Protein AF-A0A820E447-F1 (afdb_monomer)

Organism: NCBI:txid392033

Sequence (86 aa):
CIKVYCVSCAVEYRTGMTCEQYKKLHKEKNEDAILQYNLGKLSYKPCPKCRTPINKYAGCNAVRCTLCNIQFCWRCQATDEIDSSS

Nearest PDB structures (foldseek):
  7yuj-assembly1_A  TM=4.384E-01  e=1.991E-04  Homo sapiens
  9egv-assembly1_A  TM=6.601E-01  e=3.729E-03  Homo sapiens
  9egv-assembly1_B  TM=7.516E-01  e=7.891E-03  Homo sapiens
  5edv-assembly2_A  TM=4.549E-01  e=8.329E-04  Homo sapiens
  6sc9-assembly1_A  TM=4.270E-01  e=1.762E-03  Homo sapiens

Solvent-accessible surface area (backbone atoms only — not comparable to full-atom values): 5659 Å² total; per-residue (Å²): 137,90,85,55,62,36,89,90,72,77,38,80,57,60,93,92,65,53,73,66,57,48,49,61,75,62,46,68,76,54,59,66,59,52,49,51,52,51,42,65,72,40,71,42,43,60,38,82,86,80,54,53,80,40,70,74,65,87,93,61,51,72,43,67,41,89,86,79,64,49,47,28,34,72,86,78,60,49,62,78,73,76,83,84,70,134

Mean predicted aligned error: 15.09 Å

Radius of gyration: 21.4 Å; Cα contacts (8 Å, |Δi|>4): 78; chains: 1; bounding box: 46×36×54 Å

InterPro domains:
  IPR031127 E3 ubiquitin ligase RBR family [PTHR11685] (1-78)
  IPR044066 TRIAD supradomain [PS51873] (1-86)
  IPR054694 E3 ubiquitin-protein ligase parkin-like, IBR domain [PF22605] (41-79)

Secondary structure (DSSP, 8-state):
-PPPB-TTT-SB--TT--HHHHHHHTS---HHHHHHHHHHHSSEEE-TTT--EEEPPTT-SEEE-TTT--EEETTT--B-------

Structure (mmCIF, N/CA/C/O backbone):
data_AF-A0A820E447-F1
#
_entry.id   AF-A0A820E447-F1
#
loop_
_atom_site.group_PDB
_atom_site.id
_atom_site.type_symbol
_atom_site.label_atom_id
_atom_site.label_alt_id
_atom_site.label_comp_id
_atom_site.label_asym_id
_atom_site.label_entity_id
_atom_site.label_seq_id
_atom_site.pdbx_PDB_ins_code
_atom_site.Cartn_x
_atom_site.Cartn_y
_atom_site.Cartn_z
_atom_site.occupancy
_atom_site.B_iso_or_equiv
_atom_site.auth_seq_id
_atom_site.auth_comp_id
_atom_site.auth_asym_id
_atom_site.auth_atom_id
_atom_site.pdbx_PDB_model_num
ATOM 1 N N . CYS A 1 1 ? -29.673 -4.656 31.575 1.00 65.19 1 CYS A N 1
ATOM 2 C CA . CYS A 1 1 ? -28.194 -4.736 31.577 1.00 65.19 1 CYS A CA 1
ATOM 3 C C . CYS A 1 1 ? -27.657 -3.306 31.634 1.00 65.19 1 CYS A C 1
ATOM 5 O O . CYS A 1 1 ? -28.083 -2.513 30.805 1.00 65.19 1 CYS A O 1
ATOM 7 N N . ILE A 1 2 ? -26.825 -2.953 32.623 1.00 66.25 2 ILE A N 1
ATOM 8 C CA . ILE A 1 2 ? -26.235 -1.608 32.757 1.00 66.25 2 ILE A CA 1
ATOM 9 C C . ILE A 1 2 ? -24.836 -1.658 32.147 1.00 66.25 2 ILE A C 1
ATOM 11 O O . ILE A 1 2 ? -23.994 -2.426 32.607 1.00 6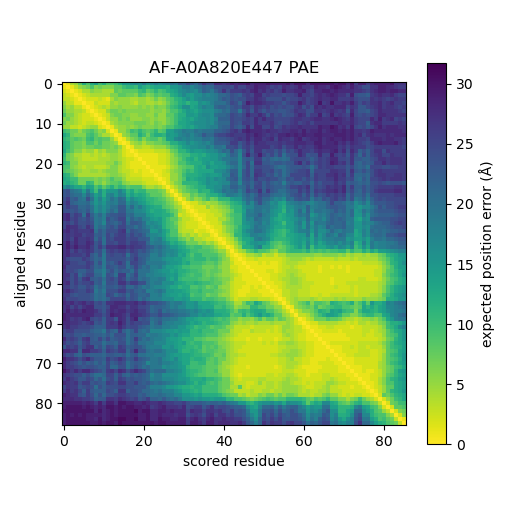6.25 2 ILE A O 1
ATOM 15 N N . LYS A 1 3 ? -24.604 -0.858 31.107 1.00 70.25 3 LYS A N 1
ATOM 16 C CA . LYS A 1 3 ? -23.289 -0.694 30.485 1.00 70.25 3 LYS A CA 1
ATOM 17 C C . LYS A 1 3 ? -22.654 0.584 31.013 1.00 70.25 3 LYS A C 1
ATOM 19 O O . LYS A 1 3 ? -23.283 1.638 30.985 1.00 70.25 3 LYS A O 1
ATOM 24 N N . VAL A 1 4 ? -21.427 0.482 31.505 1.00 71.81 4 VAL A N 1
ATOM 25 C CA . VAL A 1 4 ? -20.662 1.619 32.025 1.00 71.81 4 VAL A CA 1
ATOM 26 C C . VAL A 1 4 ? -19.638 2.011 30.972 1.00 71.81 4 VAL A C 1
ATOM 28 O O . VAL A 1 4 ? -18.962 1.147 30.421 1.00 71.81 4 VAL A O 1
ATOM 31 N N . TYR A 1 5 ? -19.523 3.304 30.686 1.00 77.62 5 TYR A N 1
ATOM 32 C CA . TYR A 1 5 ? -18.599 3.835 29.687 1.00 77.62 5 TYR A CA 1
ATOM 33 C C . TYR A 1 5 ? -17.618 4.801 30.339 1.00 77.62 5 TYR A C 1
ATOM 35 O O . TYR A 1 5 ? -17.970 5.544 31.256 1.00 77.62 5 TYR A O 1
ATOM 43 N N . CYS A 1 6 ? -16.377 4.801 29.861 1.00 76.94 6 CYS A N 1
ATOM 44 C CA . CYS A 1 6 ? -15.395 5.784 30.292 1.00 76.94 6 CYS A CA 1
ATOM 45 C C . CYS A 1 6 ? -15.709 7.146 29.658 1.00 76.94 6 CYS A C 1
ATOM 47 O O . CYS A 1 6 ? -15.665 7.274 28.437 1.00 76.94 6 CYS A O 1
ATOM 49 N N . VAL A 1 7 ? -15.945 8.177 30.471 1.00 78.31 7 VAL A N 1
ATOM 50 C CA . VAL A 1 7 ? -16.240 9.539 29.982 1.00 78.31 7 VAL A CA 1
ATOM 51 C C . VAL A 1 7 ? -15.089 10.170 29.193 1.00 78.31 7 VAL A C 1
ATOM 53 O O . VAL A 1 7 ? -15.326 10.968 28.297 1.00 78.31 7 VAL A O 1
ATOM 56 N N . SER A 1 8 ? -13.840 9.798 29.484 1.00 76.50 8 SER A N 1
ATOM 57 C CA . SER A 1 8 ? -12.661 10.363 28.813 1.00 76.50 8 SER A CA 1
ATOM 58 C C . SER A 1 8 ? -12.332 9.682 27.486 1.00 76.50 8 SER A C 1
ATOM 60 O O . SER A 1 8 ? -11.662 10.270 26.644 1.00 76.50 8 SER A O 1
ATOM 62 N N . CYS A 1 9 ? -12.740 8.423 27.324 1.00 72.38 9 CYS A N 1
ATOM 63 C CA . CYS A 1 9 ? -12.298 7.563 26.226 1.00 72.38 9 CYS A CA 1
ATOM 64 C C . CYS A 1 9 ? -13.471 7.004 25.394 1.00 72.38 9 CYS A C 1
ATOM 66 O O . CYS A 1 9 ? -13.224 6.347 24.392 1.00 72.38 9 CYS A O 1
ATOM 68 N N . ALA A 1 10 ? -14.723 7.257 25.801 1.00 74.25 10 ALA A N 1
ATOM 69 C CA . ALA A 1 10 ? -15.969 6.819 25.157 1.00 74.25 10 ALA A CA 1
ATOM 70 C C . ALA A 1 10 ? -16.057 5.305 24.865 1.00 74.25 10 ALA A C 1
ATOM 72 O O . ALA A 1 10 ? -16.767 4.869 23.963 1.00 74.25 10 ALA A O 1
ATOM 73 N N . VAL A 1 11 ? -15.343 4.490 25.645 1.00 75.94 11 VAL A N 1
ATOM 74 C CA . VAL A 1 11 ? -15.264 3.031 25.477 1.00 75.94 11 VAL A CA 1
ATOM 75 C C . VAL A 1 11 ? -15.972 2.313 26.622 1.00 75.94 11 VAL A C 1
ATOM 77 O O . VAL A 1 11 ? -16.031 2.837 27.738 1.00 75.94 11 VAL A O 1
ATOM 80 N N . GLU A 1 12 ? -16.524 1.125 26.351 1.00 73.88 12 GLU A N 1
ATOM 81 C CA . GLU A 1 12 ? -17.184 0.290 27.365 1.00 73.88 12 GLU A CA 1
ATOM 82 C C . GLU A 1 12 ? -16.154 -0.091 28.441 1.00 73.88 12 GLU A C 1
ATOM 84 O O . GLU A 1 12 ? -15.121 -0.704 28.160 1.00 73.88 12 GLU A O 1
ATOM 89 N N . TYR A 1 13 ? -16.394 0.354 29.672 1.00 66.62 13 TYR A N 1
ATOM 90 C CA . TYR A 1 13 ? -15.449 0.243 30.771 1.00 66.62 13 TYR A CA 1
ATOM 91 C C . TYR A 1 13 ? -15.436 -1.193 31.299 1.00 66.62 13 TYR A C 1
ATOM 93 O O . TYR A 1 13 ? -16.425 -1.666 31.860 1.00 66.62 13 TYR A O 1
ATOM 101 N N . ARG A 1 14 ? -14.297 -1.882 31.163 1.00 63.22 14 ARG A N 1
ATOM 102 C CA . ARG A 1 14 ? -14.016 -3.100 31.933 1.00 63.22 14 ARG A CA 1
ATOM 103 C C . ARG A 1 14 ? -13.248 -2.722 33.195 1.00 63.22 14 ARG A C 1
ATOM 105 O O . ARG A 1 14 ? -12.208 -2.070 33.124 1.00 63.22 14 ARG A O 1
ATOM 112 N N . THR A 1 15 ? -13.766 -3.134 34.347 1.00 60.47 15 THR A N 1
ATOM 113 C CA . THR A 1 15 ? -13.144 -2.938 35.659 1.00 60.47 15 THR A CA 1
ATOM 114 C C . THR A 1 15 ? -11.713 -3.483 35.658 1.00 60.47 15 THR A C 1
ATOM 116 O O . THR A 1 15 ? -11.496 -4.646 35.326 1.00 60.47 15 THR A O 1
ATOM 119 N N . GLY A 1 16 ? -10.742 -2.640 36.026 1.00 70.62 16 GLY A N 1
ATOM 120 C CA . GLY A 1 16 ? -9.335 -3.038 36.184 1.00 70.62 16 GLY A CA 1
ATOM 121 C C . GLY A 1 16 ? -8.366 -2.569 35.094 1.00 70.62 16 GLY A C 1
ATOM 122 O O . GLY A 1 16 ? -7.219 -3.008 35.100 1.00 70.62 16 GLY A O 1
ATOM 123 N N . MET A 1 17 ? -8.777 -1.684 34.178 1.00 72.00 17 MET A N 1
ATOM 124 C CA . MET A 1 17 ? -7.874 -1.108 33.170 1.00 72.00 17 MET A CA 1
ATOM 125 C C . MET A 1 17 ? -7.940 0.421 33.148 1.00 72.00 17 MET A C 1
ATOM 127 O O . MET A 1 17 ? -9.014 1.016 33.249 1.00 72.00 17 MET A O 1
ATOM 131 N N . THR A 1 18 ? -6.789 1.072 32.987 1.00 79.50 18 THR A N 1
ATOM 132 C CA . THR A 1 18 ? -6.699 2.518 32.746 1.00 79.50 18 THR A CA 1
ATOM 133 C C . THR A 1 18 ? -6.941 2.838 31.268 1.00 79.50 18 THR A C 1
ATOM 135 O O . THR A 1 18 ? -6.735 1.998 30.390 1.00 79.50 18 THR A O 1
ATOM 138 N N . CYS A 1 19 ? -7.314 4.085 30.959 1.00 76.75 19 CYS A N 1
ATOM 139 C CA . CYS A 1 19 ? -7.424 4.544 29.567 1.00 76.75 19 CYS A CA 1
ATOM 140 C C . CYS A 1 19 ? -6.123 4.345 28.771 1.00 76.75 19 CYS A C 1
ATOM 142 O O . CYS A 1 19 ? -6.175 4.080 27.574 1.00 76.75 19 CYS A O 1
ATOM 144 N N . GLU A 1 20 ? -4.954 4.456 29.409 1.00 78.06 20 GLU A N 1
ATOM 145 C CA . GLU A 1 20 ? -3.674 4.226 28.734 1.00 78.06 20 GLU A CA 1
ATOM 146 C C . GLU A 1 20 ? -3.477 2.749 28.371 1.00 78.06 20 GLU A C 1
ATOM 148 O O . GLU A 1 20 ? -3.078 2.434 27.249 1.00 78.06 20 GLU A O 1
ATOM 153 N N . GLN A 1 21 ? -3.797 1.836 29.293 1.00 74.00 21 GLN A N 1
ATOM 154 C CA . GLN A 1 21 ? -3.750 0.396 29.033 1.00 74.00 21 GLN A CA 1
ATOM 155 C C . GLN A 1 21 ? -4.721 0.013 27.914 1.00 74.00 21 GLN A C 1
ATOM 157 O O . GLN A 1 21 ? -4.346 -0.728 27.007 1.00 74.00 21 GLN A O 1
ATOM 162 N N . TYR A 1 22 ? -5.925 0.591 27.922 1.00 76.38 22 TYR A N 1
ATOM 163 C CA . TYR A 1 22 ? -6.900 0.409 26.851 1.00 76.38 22 TYR A CA 1
ATOM 164 C C . TYR A 1 22 ? -6.349 0.884 25.498 1.00 76.38 22 TYR A C 1
ATOM 166 O O . TYR A 1 22 ? -6.339 0.119 24.539 1.00 76.38 22 TYR A O 1
ATOM 174 N N . LYS A 1 23 ? -5.795 2.102 25.428 1.00 75.38 23 LYS A N 1
ATOM 175 C CA . LYS A 1 23 ? -5.173 2.646 24.207 1.00 75.38 23 LYS A CA 1
ATOM 176 C C . LYS A 1 23 ? -3.978 1.831 23.716 1.00 75.38 23 LYS A C 1
ATOM 178 O O . LYS A 1 23 ? -3.743 1.802 22.519 1.00 75.38 23 LYS A O 1
ATOM 183 N N . LYS A 1 24 ? -3.205 1.196 24.603 1.00 74.25 24 LYS A N 1
ATOM 184 C CA . LYS A 1 24 ? -2.075 0.328 24.223 1.00 74.25 24 LYS A CA 1
ATOM 185 C C . LYS A 1 24 ? -2.545 -1.007 23.647 1.00 74.25 24 LYS A C 1
ATOM 187 O O . LYS A 1 24 ? -1.966 -1.478 22.675 1.00 74.25 24 LYS A O 1
ATOM 192 N N . LEU A 1 25 ? -3.589 -1.597 24.224 1.00 68.44 25 LEU A N 1
ATOM 193 C CA . LEU A 1 25 ? -4.152 -2.876 23.775 1.00 68.44 25 LEU A CA 1
ATOM 194 C C . LEU A 1 25 ? -4.988 -2.739 22.503 1.00 68.44 25 LEU A C 1
ATOM 196 O O . LEU A 1 25 ? -4.979 -3.627 21.656 1.00 68.44 25 LEU A O 1
ATOM 200 N N . HIS A 1 26 ? -5.674 -1.608 22.371 1.00 67.88 26 HIS A N 1
ATOM 201 C CA . HIS A 1 26 ? -6.445 -1.225 21.195 1.00 67.88 26 HIS A CA 1
ATOM 202 C C . HIS A 1 26 ? -5.682 -0.245 20.302 1.00 67.88 26 HIS A C 1
ATOM 204 O O . HIS A 1 26 ? -6.296 0.400 19.457 1.00 67.88 26 HIS A O 1
ATOM 210 N N . LYS A 1 27 ? -4.355 -0.125 20.479 1.00 65.44 27 LYS A N 1
ATOM 211 C CA . LYS A 1 27 ? -3.506 0.645 19.570 1.00 65.44 27 LYS A CA 1
ATOM 212 C C . LYS A 1 27 ? -3.679 -0.011 18.215 1.00 65.44 27 LYS A C 1
ATOM 214 O O . LYS A 1 27 ? -3.344 -1.187 18.070 1.00 65.44 27 LYS A O 1
ATOM 219 N N . GLU A 1 28 ? -4.317 0.719 17.311 1.00 58.62 28 GLU A N 1
ATOM 220 C CA . GLU A 1 28 ? -4.814 0.218 16.040 1.00 58.62 28 GLU A CA 1
ATOM 221 C C . GLU A 1 28 ? -3.789 -0.720 15.416 1.00 58.62 28 GLU A C 1
ATOM 223 O O . GLU A 1 28 ? -2.606 -0.389 15.273 1.00 58.62 28 GLU A O 1
ATOM 228 N N . LYS A 1 29 ? -4.239 -1.939 15.103 1.00 56.31 29 LYS A N 1
ATOM 229 C CA . LYS A 1 29 ? -3.500 -2.810 14.204 1.00 56.31 29 LYS A CA 1
ATOM 230 C C . LYS A 1 29 ? -3.285 -1.981 12.951 1.00 56.31 29 LYS A C 1
ATOM 232 O O . LYS A 1 29 ? -4.255 -1.756 12.249 1.00 56.31 29 LYS A O 1
ATOM 237 N N . ASN A 1 30 ? -2.060 -1.498 12.757 1.00 64.31 30 ASN A N 1
ATOM 238 C CA . ASN A 1 30 ? -1.697 -0.538 11.726 1.00 64.31 30 ASN A CA 1
ATOM 239 C C . ASN A 1 30 ? -2.293 -1.014 10.395 1.00 64.31 30 ASN A C 1
ATOM 241 O O . ASN A 1 30 ? -1.815 -1.997 9.819 1.00 64.31 30 ASN A O 1
ATOM 245 N N . GLU A 1 31 ? -3.428 -0.428 10.009 1.00 62.09 31 GLU A N 1
ATOM 246 C CA . GLU A 1 31 ? -4.270 -0.965 8.940 1.00 62.09 31 GLU A CA 1
ATOM 247 C C . GLU A 1 31 ? -3.492 -0.933 7.632 1.00 62.09 31 GLU A C 1
ATOM 249 O O . GLU A 1 31 ? -3.585 -1.873 6.849 1.00 62.09 31 GLU A O 1
ATOM 254 N N . ASP A 1 32 ? -2.605 0.051 7.474 1.00 59.88 32 ASP A N 1
ATOM 255 C CA . ASP A 1 32 ? -1.615 0.130 6.408 1.00 59.88 32 ASP A CA 1
ATOM 256 C C . ASP A 1 32 ? -0.642 -1.049 6.420 1.00 59.88 32 ASP A C 1
ATOM 258 O O . ASP A 1 32 ? -0.355 -1.604 5.365 1.00 59.88 32 ASP A O 1
ATOM 262 N N . ALA A 1 33 ? -0.161 -1.494 7.583 1.00 63.31 33 ALA A N 1
ATOM 263 C CA . ALA A 1 33 ? 0.716 -2.663 7.682 1.00 63.3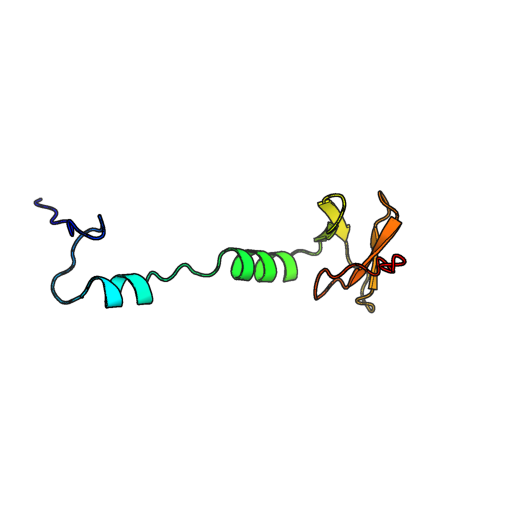1 33 ALA A CA 1
ATOM 264 C C . ALA A 1 33 ? -0.029 -3.968 7.354 1.00 63.31 33 ALA A C 1
ATOM 266 O O . ALA A 1 33 ? 0.521 -4.845 6.683 1.00 63.31 33 ALA A O 1
ATOM 267 N N . ILE A 1 34 ? -1.291 -4.094 7.777 1.00 64.88 34 ILE A N 1
ATOM 268 C CA . ILE A 1 34 ? -2.154 -5.233 7.423 1.00 64.88 34 ILE A CA 1
ATOM 269 C C . ILE A 1 34 ? -2.476 -5.216 5.931 1.00 64.88 34 ILE A C 1
ATOM 271 O O . ILE A 1 34 ? -2.367 -6.244 5.263 1.00 64.88 34 ILE A O 1
ATOM 275 N N . LEU A 1 35 ? -2.832 -4.055 5.391 1.00 62.88 35 LEU A N 1
ATOM 276 C CA . LEU A 1 35 ? -3.091 -3.848 3.976 1.00 62.88 35 LEU A CA 1
ATOM 277 C C . LEU A 1 35 ? -1.833 -4.138 3.159 1.00 62.88 35 LEU A C 1
ATOM 279 O O . LEU A 1 35 ? -1.913 -4.831 2.154 1.00 62.88 35 LEU A O 1
ATOM 283 N N . GLN A 1 36 ? -0.659 -3.694 3.603 1.00 62.50 36 GLN A N 1
ATOM 284 C CA . GLN A 1 36 ? 0.620 -3.930 2.938 1.00 62.50 36 GLN A CA 1
ATOM 285 C C . GLN A 1 36 ? 1.037 -5.409 2.994 1.00 62.50 36 GLN A C 1
ATOM 287 O O . GLN A 1 36 ? 1.542 -5.929 1.993 1.00 62.5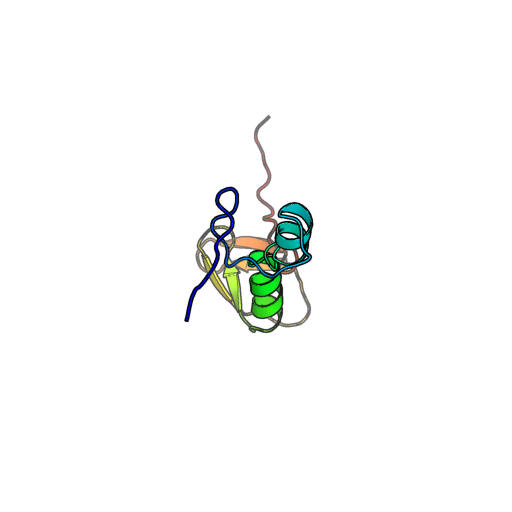0 36 GLN A O 1
ATOM 292 N N . TYR A 1 37 ? 0.767 -6.105 4.106 1.00 63.25 37 TYR A N 1
ATOM 293 C CA . TYR A 1 37 ? 0.929 -7.558 4.242 1.00 63.25 37 TYR A CA 1
ATOM 294 C C . TYR A 1 37 ? -0.023 -8.324 3.310 1.00 63.25 37 TYR A C 1
ATOM 296 O O . TYR A 1 37 ? 0.412 -9.198 2.557 1.00 63.25 37 TYR A O 1
ATOM 304 N N . ASN A 1 38 ? -1.303 -7.948 3.279 1.00 60.62 38 ASN A N 1
ATOM 305 C CA . ASN A 1 38 ? -2.314 -8.558 2.413 1.00 60.62 38 ASN A CA 1
ATOM 306 C C . ASN A 1 38 ? -2.044 -8.276 0.925 1.00 60.62 38 ASN A C 1
ATOM 308 O O . ASN A 1 38 ? -2.094 -9.192 0.112 1.00 60.62 38 ASN A O 1
ATOM 312 N N . LEU A 1 39 ? -1.628 -7.059 0.567 1.00 61.06 39 LEU A N 1
ATOM 313 C CA . LEU A 1 39 ? -1.112 -6.699 -0.762 1.00 61.06 39 LEU A CA 1
ATOM 314 C C . LEU A 1 39 ? 0.210 -7.401 -1.095 1.00 61.06 39 LEU A C 1
ATOM 316 O O . LEU A 1 39 ? 0.650 -7.380 -2.238 1.00 61.06 39 LEU A O 1
ATOM 320 N N . GLY A 1 40 ? 0.940 -7.914 -0.105 1.00 58.12 40 GLY A N 1
ATOM 321 C CA . GLY A 1 40 ? 2.097 -8.784 -0.321 1.00 58.12 40 GLY A CA 1
ATOM 322 C C . GLY A 1 40 ? 1.691 -10.203 -0.718 1.00 58.12 40 GLY A C 1
ATOM 323 O O . GLY A 1 40 ? 2.446 -10.862 -1.427 1.00 58.12 40 GLY A O 1
ATOM 324 N N . LYS A 1 41 ? 0.502 -10.650 -0.288 1.00 57.19 41 LYS A N 1
ATOM 325 C CA . LYS A 1 41 ? -0.098 -11.938 -0.665 1.00 57.19 41 LYS A CA 1
ATOM 326 C C . LYS A 1 41 ? -0.917 -11.879 -1.951 1.00 57.19 41 LYS A C 1
ATOM 328 O O . LYS A 1 41 ? -1.019 -12.889 -2.639 1.00 57.19 41 LYS A O 1
ATOM 333 N N . LEU A 1 42 ? -1.494 -10.726 -2.277 1.00 58.19 42 LEU A N 1
ATOM 334 C CA . LEU A 1 42 ? -2.131 -10.502 -3.570 1.00 58.19 42 LEU A CA 1
ATOM 335 C C . LEU A 1 42 ? -1.047 -10.399 -4.648 1.00 58.19 42 LEU A C 1
ATOM 337 O O . LEU A 1 42 ? -0.051 -9.696 -4.484 1.00 58.19 42 LEU A O 1
ATOM 341 N N . SER A 1 43 ? -1.244 -11.082 -5.775 1.00 67.56 43 SER A N 1
ATOM 342 C CA . SER A 1 43 ? -0.325 -11.028 -6.923 1.00 67.56 43 SER A CA 1
ATOM 343 C C . SER A 1 43 ? -0.245 -9.640 -7.577 1.00 67.56 43 SER A C 1
ATOM 345 O O . SER A 1 43 ? 0.589 -9.432 -8.460 1.00 67.56 43 SER A O 1
ATOM 347 N N . TYR A 1 44 ? -1.079 -8.694 -7.125 1.00 76.19 44 TYR A N 1
ATOM 348 C CA . TYR A 1 44 ? -1.160 -7.331 -7.625 1.00 76.19 44 TYR A CA 1
ATOM 349 C C . TYR A 1 44 ? -0.909 -6.279 -6.531 1.00 76.19 44 TYR A C 1
ATOM 351 O O . TYR A 1 44 ? -1.349 -6.416 -5.389 1.00 76.19 44 TYR A O 1
ATOM 359 N N . LYS A 1 45 ? -0.238 -5.183 -6.900 1.00 81.88 45 LYS A N 1
ATOM 360 C CA . LYS A 1 45 ? -0.084 -3.962 -6.090 1.00 81.88 45 LYS A CA 1
ATOM 361 C C . LYS A 1 45 ? -0.441 -2.734 -6.931 1.00 81.88 45 LYS A C 1
ATOM 363 O O . LYS A 1 45 ? -0.195 -2.744 -8.136 1.00 81.88 45 LYS A O 1
ATOM 368 N N . PRO A 1 46 ? -1.001 -1.670 -6.332 1.00 86.81 46 PRO A N 1
ATOM 369 C CA . PRO A 1 46 ? -1.289 -0.443 -7.064 1.00 86.81 46 PRO A CA 1
ATOM 370 C C . PRO A 1 46 ? 0.004 0.300 -7.419 1.00 86.81 46 PRO A C 1
ATOM 372 O O . PRO A 1 46 ? 0.948 0.329 -6.629 1.00 86.81 46 PRO A O 1
ATOM 375 N N . CYS A 1 47 ? 0.020 0.943 -8.584 1.00 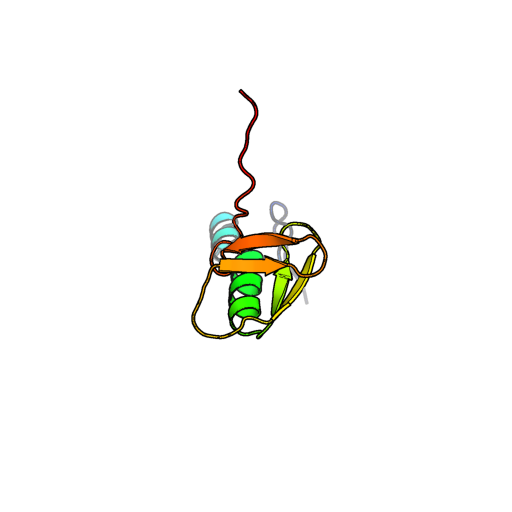88.06 47 CYS A N 1
ATOM 376 C CA . CYS A 1 47 ? 1.057 1.899 -8.961 1.00 88.06 47 CYS A CA 1
ATOM 377 C C . CYS A 1 47 ? 1.068 3.096 -7.982 1.00 88.06 47 CYS A C 1
ATOM 379 O O . CYS A 1 47 ? 0.001 3.667 -7.736 1.00 88.06 47 CYS A O 1
ATOM 381 N N . PRO A 1 48 ? 2.232 3.560 -7.491 1.00 87.38 48 PRO A N 1
ATOM 382 C CA . PRO A 1 48 ? 2.307 4.690 -6.558 1.00 87.38 48 PRO A CA 1
ATOM 383 C C . PRO A 1 48 ? 1.818 6.010 -7.178 1.00 87.38 48 PRO A C 1
ATOM 385 O O . PRO A 1 48 ? 1.214 6.817 -6.485 1.00 87.38 48 PRO A O 1
ATOM 388 N N . LYS A 1 49 ? 1.995 6.190 -8.496 1.00 87.50 49 LYS A N 1
ATOM 389 C CA . LYS A 1 49 ? 1.571 7.393 -9.234 1.00 87.50 49 LYS A CA 1
ATOM 390 C C . LYS A 1 49 ? 0.102 7.383 -9.683 1.00 87.50 49 LYS A C 1
ATOM 392 O O . LYS A 1 49 ? -0.654 8.277 -9.339 1.00 87.50 49 LYS A O 1
ATOM 397 N N . CYS A 1 50 ? -0.317 6.381 -10.464 1.00 90.19 50 CYS A N 1
ATOM 398 C CA . CYS A 1 50 ? -1.655 6.351 -11.080 1.00 90.19 50 CYS A CA 1
ATOM 399 C C . CYS A 1 50 ? -2.628 5.339 -10.455 1.00 90.19 50 CYS A C 1
ATOM 401 O O . CYS A 1 50 ? -3.741 5.184 -10.948 1.00 90.19 50 CYS A O 1
ATOM 403 N N . ARG A 1 51 ? -2.211 4.608 -9.411 1.00 86.38 51 ARG A N 1
ATOM 404 C CA . ARG A 1 51 ? -3.006 3.593 -8.689 1.00 86.38 51 ARG A CA 1
ATOM 405 C C . ARG A 1 51 ? -3.483 2.389 -9.510 1.00 86.38 51 ARG A C 1
ATOM 407 O O . ARG A 1 51 ? -4.076 1.487 -8.924 1.00 86.38 51 ARG A O 1
ATOM 414 N N . THR A 1 52 ? -3.161 2.309 -10.805 1.00 88.12 52 THR A N 1
ATOM 415 C CA . THR A 1 52 ? -3.497 1.146 -11.641 1.00 88.12 52 THR A CA 1
ATOM 416 C C . THR A 1 52 ? -2.905 -0.143 -11.046 1.00 88.12 52 THR A C 1
ATOM 418 O O . THR A 1 52 ? -1.767 -0.108 -10.559 1.00 88.12 52 THR A O 1
ATOM 421 N N . PRO A 1 53 ? -3.639 -1.269 -11.046 1.00 85.81 53 PRO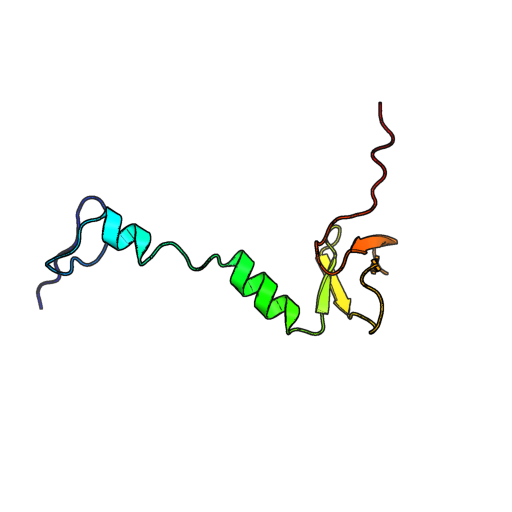 A N 1
ATOM 422 C CA . PRO A 1 53 ? -3.149 -2.531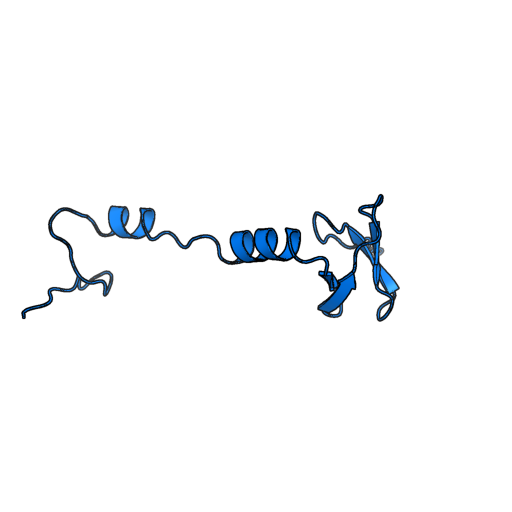 -10.507 1.00 85.81 53 PRO A CA 1
ATOM 423 C C . PRO A 1 53 ? -2.037 -3.096 -11.397 1.00 85.81 53 PRO A C 1
ATOM 425 O O . PRO A 1 53 ? -2.211 -3.286 -12.598 1.00 85.81 53 PRO A O 1
ATOM 428 N N . ILE A 1 54 ? -0.886 -3.377 -10.797 1.00 86.06 54 ILE A N 1
ATOM 429 C CA . ILE A 1 54 ? 0.273 -3.975 -11.457 1.00 86.06 54 ILE A CA 1
ATOM 430 C C . ILE A 1 54 ? 0.438 -5.394 -10.930 1.00 86.06 54 ILE A C 1
ATOM 432 O O . ILE A 1 54 ? 0.472 -5.577 -9.718 1.00 86.06 54 ILE A O 1
ATOM 436 N N . ASN A 1 55 ? 0.571 -6.380 -11.819 1.00 80.31 55 ASN A N 1
ATOM 437 C CA . ASN A 1 55 ? 0.969 -7.745 -11.466 1.00 80.31 55 ASN A CA 1
ATOM 438 C C . ASN A 1 55 ? 2.493 -7.873 -11.520 1.00 80.31 55 ASN A C 1
ATOM 440 O O . ASN A 1 55 ? 3.124 -7.397 -12.466 1.00 80.31 55 ASN A O 1
ATOM 444 N N . LYS A 1 56 ? 3.097 -8.530 -10.526 1.00 69.50 56 LYS A N 1
ATOM 445 C CA . LYS A 1 56 ? 4.549 -8.746 -10.519 1.00 69.50 56 LYS A CA 1
ATOM 446 C C . LYS A 1 56 ? 4.921 -9.963 -11.367 1.00 69.50 56 LYS A C 1
ATOM 448 O O . LYS A 1 56 ? 4.467 -11.068 -11.085 1.00 69.50 56 LYS A O 1
ATOM 453 N N . TYR A 1 57 ? 5.833 -9.781 -12.319 1.00 63.62 57 TYR A N 1
ATOM 454 C CA . TYR A 1 57 ? 6.581 -10.892 -12.912 1.00 63.62 57 TYR A CA 1
ATOM 455 C C . TYR A 1 57 ? 7.720 -11.303 -11.969 1.00 63.62 57 TYR A C 1
ATOM 457 O O . TYR A 1 57 ? 8.442 -10.458 -11.433 1.00 63.62 57 TYR A O 1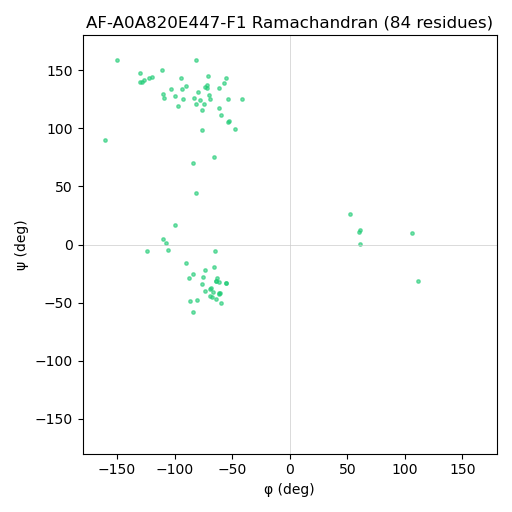
ATOM 465 N N . ALA A 1 58 ? 7.842 -12.602 -11.694 1.00 62.62 58 ALA A N 1
ATOM 466 C CA . ALA A 1 58 ? 8.816 -13.133 -10.745 1.00 62.62 58 ALA A CA 1
ATOM 467 C C . ALA A 1 58 ? 10.260 -12.705 -11.093 1.00 62.62 58 ALA A C 1
ATOM 469 O O . ALA A 1 58 ? 10.627 -12.636 -12.260 1.00 62.62 58 ALA A O 1
ATOM 470 N N . GLY A 1 59 ? 11.082 -12.433 -10.071 1.00 69.25 59 GLY A N 1
ATOM 471 C CA . GLY A 1 59 ? 12.534 -12.242 -10.220 1.00 69.25 59 GLY A CA 1
ATOM 472 C C . GLY A 1 59 ? 13.075 -10.8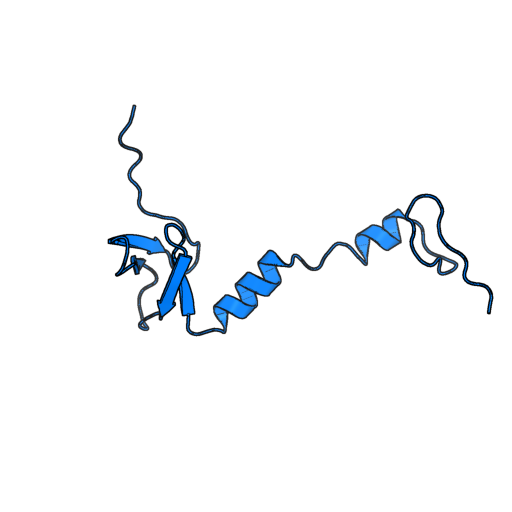28 -9.975 1.00 69.25 59 GLY A C 1
ATOM 473 O O . GLY A 1 59 ? 14.172 -10.712 -9.441 1.00 69.25 59 GLY A O 1
ATOM 474 N N . CYS A 1 60 ? 12.322 -9.754 -10.251 1.00 76.19 60 CYS A N 1
ATOM 475 C CA . CYS A 1 60 ? 12.815 -8.374 -10.080 1.00 76.19 60 CYS A CA 1
ATOM 476 C C . CYS A 1 60 ? 11.888 -7.516 -9.208 1.00 76.19 60 CYS A C 1
ATOM 478 O O . CYS A 1 60 ? 10.667 -7.644 -9.268 1.00 76.19 60 CYS A O 1
ATOM 480 N N . ASN A 1 61 ? 12.458 -6.649 -8.364 1.00 81.81 61 ASN A N 1
ATOM 481 C CA . ASN A 1 61 ? 11.687 -5.687 -7.569 1.00 81.81 61 ASN A CA 1
ATOM 482 C C . ASN A 1 61 ? 11.489 -4.347 -8.282 1.00 81.81 61 ASN A C 1
ATOM 484 O O . ASN A 1 61 ? 10.618 -3.602 -7.858 1.00 81.81 61 ASN A O 1
ATOM 488 N N . ALA A 1 62 ? 12.243 -4.035 -9.336 1.00 85.44 62 ALA A N 1
ATOM 489 C CA . ALA A 1 62 ? 11.971 -2.868 -10.167 1.00 85.44 62 ALA A CA 1
ATOM 490 C C . ALA A 1 62 ? 10.809 -3.186 -11.111 1.00 85.44 62 ALA A C 1
ATOM 492 O O . ALA A 1 62 ? 10.845 -4.180 -11.840 1.00 85.44 62 ALA A O 1
ATOM 493 N N . VAL A 1 63 ? 9.764 -2.365 -11.073 1.00 86.75 63 VAL A N 1
ATOM 494 C CA . VAL A 1 63 ? 8.552 -2.552 -11.872 1.00 86.75 63 VAL A CA 1
ATOM 495 C C . VAL A 1 63 ? 8.233 -1.250 -12.577 1.00 86.75 63 VAL A C 1
ATOM 497 O O . VAL A 1 63 ? 8.360 -0.173 -11.998 1.00 86.75 63 VAL A O 1
ATOM 500 N N . ARG A 1 64 ? 7.813 -1.350 -13.835 1.00 88.62 64 ARG A N 1
ATOM 501 C CA . ARG A 1 64 ? 7.401 -0.206 -14.642 1.00 88.62 64 ARG A CA 1
ATOM 502 C C . ARG A 1 64 ? 5.895 -0.254 -14.851 1.00 88.62 64 ARG A C 1
ATOM 504 O O . ARG A 1 64 ? 5.364 -1.268 -15.299 1.00 88.62 64 ARG A O 1
ATOM 511 N N . CYS A 1 65 ? 5.202 0.829 -14.518 1.00 89.19 65 CYS A N 1
ATOM 512 C CA . CYS A 1 65 ? 3.773 0.950 -14.783 1.00 89.19 65 CYS A CA 1
ATOM 513 C C . CYS A 1 65 ? 3.532 1.086 -16.290 1.00 89.19 65 CYS A C 1
ATOM 515 O O . CYS A 1 65 ? 4.100 1.969 -16.922 1.00 89.19 65 CYS A O 1
ATOM 517 N N . THR A 1 66 ? 2.650 0.272 -16.864 1.00 89.19 66 THR A N 1
ATOM 518 C CA . THR A 1 66 ? 2.304 0.348 -18.294 1.00 89.19 66 THR A CA 1
ATOM 519 C C . THR A 1 66 ? 1.420 1.546 -18.643 1.00 89.19 66 THR A C 1
ATOM 521 O O . THR A 1 66 ? 1.411 1.970 -19.792 1.00 89.19 66 THR A O 1
ATOM 524 N N . LEU A 1 67 ? 0.695 2.108 -17.666 1.00 92.19 67 LEU A N 1
ATOM 525 C CA . LEU A 1 67 ? -0.232 3.220 -17.890 1.00 92.19 67 LEU A CA 1
ATOM 526 C C . LEU A 1 67 ? 0.458 4.587 -17.807 1.00 92.19 67 LEU A 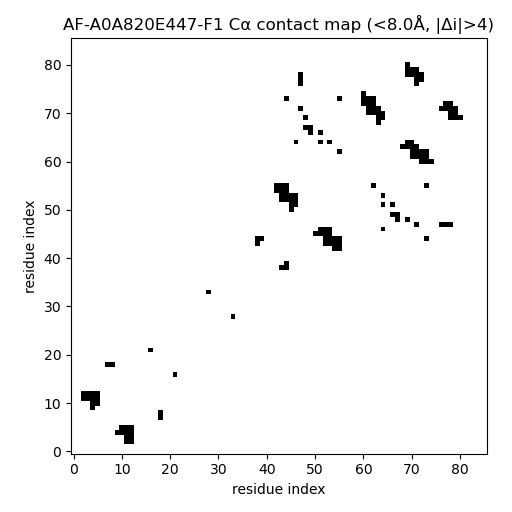C 1
ATOM 528 O O . LEU A 1 67 ? 0.277 5.420 -18.686 1.00 92.19 67 LEU A O 1
ATOM 532 N N . CYS A 1 68 ? 1.249 4.830 -16.757 1.00 91.62 68 CYS A N 1
ATOM 533 C CA . CYS A 1 68 ? 1.924 6.118 -16.550 1.00 91.62 68 CYS A CA 1
ATOM 534 C C . CYS A 1 68 ? 3.446 6.066 -16.736 1.00 91.62 68 CYS A C 1
ATOM 536 O O . CYS A 1 68 ? 4.120 7.061 -16.482 1.00 91.62 68 CYS A O 1
ATOM 538 N N . ASN A 1 69 ? 3.993 4.920 -17.156 1.00 89.44 69 ASN A N 1
ATOM 539 C CA . ASN A 1 69 ? 5.415 4.712 -17.445 1.00 89.44 69 ASN A CA 1
ATOM 540 C C . ASN A 1 69 ? 6.393 4.945 -16.285 1.00 89.44 69 ASN A C 1
ATOM 542 O O . ASN A 1 69 ? 7.602 4.913 -16.510 1.00 89.44 69 ASN A O 1
ATOM 546 N N . ILE A 1 70 ? 5.908 5.107 -15.050 1.00 89.38 70 ILE A N 1
ATOM 547 C CA . ILE A 1 70 ? 6.785 5.279 -13.893 1.00 89.38 70 ILE A CA 1
ATOM 548 C C . ILE A 1 70 ? 7.488 3.973 -13.525 1.00 89.38 70 ILE A C 1
ATOM 550 O O . ILE A 1 70 ? 6.858 2.911 -13.500 1.00 89.38 70 ILE A O 1
ATOM 554 N N . GLN A 1 71 ? 8.777 4.061 -13.208 1.00 88.94 71 GLN A N 1
ATOM 555 C CA . GLN A 1 71 ? 9.532 2.975 -12.598 1.00 88.94 71 GLN A CA 1
ATOM 556 C C . GLN A 1 71 ? 9.523 3.132 -11.078 1.00 88.94 71 GLN A C 1
ATOM 558 O O . GLN A 1 71 ? 9.726 4.228 -10.555 1.00 88.94 71 GLN A O 1
ATOM 563 N N . PHE A 1 72 ? 9.257 2.037 -10.374 1.00 88.50 72 PHE A N 1
ATOM 564 C CA . PHE A 1 72 ? 9.222 2.022 -8.920 1.00 88.50 72 PHE A CA 1
ATOM 565 C C . PHE A 1 72 ? 9.622 0.662 -8.352 1.00 88.50 72 PHE A C 1
ATOM 567 O O . PHE A 1 72 ? 9.531 -0.378 -9.013 1.00 88.50 72 PHE A O 1
ATOM 574 N N . CYS A 1 73 ? 10.043 0.654 -7.091 1.00 86.75 73 CYS A N 1
ATOM 575 C CA . CYS A 1 73 ? 10.343 -0.575 -6.370 1.00 86.75 73 CYS A CA 1
ATOM 576 C C . CYS A 1 73 ? 9.058 -1.220 -5.827 1.00 86.75 73 CYS A C 1
ATOM 578 O O . CYS A 1 73 ? 8.368 -0.657 -4.984 1.00 86.75 73 CYS A O 1
ATOM 580 N N . TRP A 1 74 ? 8.773 -2.460 -6.219 1.00 83.50 74 TRP A N 1
ATOM 581 C CA . TRP A 1 74 ? 7.642 -3.267 -5.745 1.00 83.50 74 TRP A CA 1
ATOM 582 C C . TRP A 1 74 ? 7.591 -3.431 -4.222 1.00 83.50 74 TRP A C 1
ATOM 584 O O . TRP A 1 74 ? 6.514 -3.583 -3.640 1.00 83.50 74 TRP A O 1
ATOM 594 N N . ARG A 1 75 ? 8.764 -3.475 -3.572 1.00 80.69 75 ARG A N 1
ATOM 595 C CA . ARG A 1 75 ? 8.880 -3.747 -2.134 1.00 80.69 75 ARG A CA 1
ATOM 596 C C . ARG A 1 75 ? 8.602 -2.502 -1.297 1.00 80.69 75 ARG A C 1
ATOM 598 O O . ARG A 1 75 ? 7.844 -2.602 -0.341 1.00 80.69 75 ARG A O 1
ATOM 605 N N . CYS A 1 76 ? 9.216 -1.369 -1.641 1.00 80.44 76 CYS A N 1
ATOM 606 C CA . CYS A 1 76 ? 9.118 -0.130 -0.860 1.00 80.44 76 CYS A CA 1
ATOM 607 C C . CYS A 1 76 ? 8.226 0.949 -1.487 1.00 80.44 76 CYS A C 1
ATOM 609 O O . CYS A 1 76 ? 8.009 1.969 -0.849 1.00 80.44 76 CYS A O 1
ATOM 611 N N . GLN A 1 77 ? 7.695 0.734 -2.695 1.00 83.62 77 GLN A N 1
ATOM 612 C CA . GLN A 1 77 ? 6.841 1.676 -3.434 1.00 83.62 77 GLN A CA 1
ATOM 613 C C . GLN A 1 77 ? 7.502 3.027 -3.780 1.00 83.62 77 GLN A C 1
ATOM 615 O O . GLN A 1 77 ? 6.813 3.940 -4.222 1.00 83.62 77 GLN A O 1
ATOM 620 N N . ALA A 1 78 ? 8.826 3.152 -3.633 1.00 84.00 78 ALA A N 1
ATOM 621 C CA . ALA A 1 78 ? 9.573 4.348 -4.024 1.00 84.00 78 ALA A CA 1
ATOM 622 C C . ALA A 1 78 ? 9.697 4.450 -5.553 1.00 84.00 78 ALA A C 1
ATOM 624 O O . ALA A 1 78 ? 9.980 3.440 -6.207 1.00 84.00 78 ALA A O 1
ATOM 625 N N . THR A 1 79 ? 9.482 5.646 -6.103 1.00 85.31 79 THR A N 1
ATOM 626 C CA . THR A 1 79 ? 9.623 5.966 -7.530 1.00 85.31 79 THR A CA 1
ATOM 627 C C . THR A 1 79 ? 11.015 6.532 -7.822 1.00 85.31 79 THR A C 1
ATOM 629 O O . THR A 1 79 ? 11.557 7.286 -7.020 1.00 85.31 79 THR A O 1
ATOM 632 N N . ASP A 1 80 ? 11.591 6.191 -8.977 1.00 72.81 80 ASP A N 1
ATOM 633 C CA . ASP A 1 80 ? 12.848 6.782 -9.479 1.00 72.81 80 ASP A CA 1
ATOM 634 C C . ASP A 1 80 ? 12.585 8.137 -10.173 1.00 72.81 80 ASP A C 1
ATOM 636 O O . ASP A 1 80 ? 13.061 8.399 -11.280 1.00 72.81 80 ASP A O 1
ATOM 640 N N . GLU A 1 81 ? 11.765 9.003 -9.574 1.00 61.06 81 GLU A N 1
ATOM 641 C CA . GLU A 1 81 ? 11.620 10.373 -10.072 1.00 61.06 81 GLU A CA 1
ATOM 642 C C . GLU A 1 81 ? 12.864 11.133 -9.629 1.00 61.06 81 GLU A C 1
ATOM 644 O O . GLU A 1 81 ? 12.993 11.527 -8.474 1.00 61.06 81 GLU A O 1
ATOM 649 N N . ILE A 1 82 ? 13.815 11.255 -10.557 1.00 57.28 82 ILE A N 1
ATOM 650 C CA . ILE A 1 82 ? 14.935 12.178 -10.447 1.00 57.28 82 ILE A CA 1
ATOM 651 C C . ILE A 1 82 ? 14.324 13.550 -10.154 1.00 57.28 82 ILE A C 1
ATOM 653 O O . ILE A 1 82 ? 13.721 14.171 -11.032 1.00 57.28 82 ILE A O 1
ATOM 657 N N . ASP A 1 83 ? 14.470 13.995 -8.913 1.00 48.22 83 ASP A N 1
ATOM 658 C CA . ASP A 1 83 ? 14.349 15.389 -8.516 1.00 48.22 83 ASP A CA 1
ATOM 659 C C . ASP A 1 83 ? 15.501 16.154 -9.189 1.00 48.22 83 ASP A C 1
ATOM 661 O O . ASP A 1 83 ? 16.547 16.436 -8.615 1.00 48.22 83 ASP A O 1
ATOM 665 N N . SER A 1 84 ? 15.360 16.382 -10.494 1.00 53.62 84 SER A N 1
ATOM 666 C CA . SER A 1 84 ? 16.188 17.312 -11.253 1.00 53.62 84 SER A CA 1
ATOM 667 C C . SER A 1 84 ? 15.593 18.700 -11.074 1.00 53.62 84 SER A C 1
ATOM 669 O O . SER A 1 84 ? 14.994 19.224 -12.012 1.00 53.62 84 SER A O 1
ATOM 671 N N . SER A 1 85 ? 15.697 19.290 -9.886 1.00 53.19 85 SER A N 1
ATOM 672 C CA . SER A 1 85 ? 15.536 20.736 -9.683 1.00 53.19 85 SER A CA 1
ATOM 673 C C . SER A 1 85 ? 16.174 21.150 -8.358 1.00 53.19 85 SER A C 1
ATOM 675 O O . SER A 1 85 ? 15.537 21.108 -7.317 1.00 53.19 85 SER A O 1
ATOM 677 N N . SER A 1 86 ? 17.460 21.496 -8.480 1.00 47.56 86 SER A N 1
ATOM 678 C CA . SER A 1 86 ? 18.216 22.545 -7.772 1.00 47.56 86 SER A CA 1
ATOM 679 C C . SER A 1 86 ? 17.693 23.106 -6.451 1.00 47.56 86 SER A C 1
ATOM 681 O O . SER A 1 86 ? 16.598 23.705 -6.438 1.00 47.56 86 SER A O 1
#

pLDDT: mean 73.65, std 11.52, range [47.56, 92.19]

Foldseek 3Di:
DDFDADPVQRHGDDPPDDPVRVCVVPVPPPVVVVVLVVCVVDQWFAQLPPGDTDGDDPDDQWDADPPPRWTAGVNPNDTPPPPPDD